Protein AF-A0A523GB88-F1 (afdb_monomer)

Mean predicted aligned error: 4.64 Å

Sequence (138 aa):
MITRDYILRQVQQMVSVLAQVSLKCQAQEYHLARDILAQTIQEITGLDPARIRTLTLDELLSVCGNDSEFSSEIATGLADLLREDGFVQAELGNQETAKESWKRAIWLYEAVSGSGGVVPMDLVQRLSRLTSLLQKGS

Solvent-accessible surface area (backbone atoms only — not comparable to full-atom values): 7403 Å² total; per-residue (Å²): 118,70,66,62,57,49,52,52,49,54,49,53,52,47,54,53,48,53,53,52,33,52,55,26,50,76,69,66,37,38,70,59,26,45,53,53,49,41,53,50,45,24,72,75,59,75,39,54,55,72,56,60,51,67,50,52,71,69,60,50,51,55,59,24,35,59,105,85,50,78,34,35,64,53,26,47,46,50,18,53,51,26,40,50,47,14,51,39,30,41,77,71,67,37,52,68,62,12,47,39,22,34,52,54,16,45,53,30,50,51,50,30,64,72,65,76,50,82,64,65,94,57,46,69,60,53,46,54,52,49,55,51,56,60,63,76,76,116

Foldseek 3Di:
DVVVVVLVVLLVLLVVLLVVLVVCVVVVVLVVSLVSLQVSLCVQQVDGLVVLLVDDLVVNQCSQDDPPDHDLSSLQSQLSSLQSNLVSCVSVVNNVSSLSSLVSSLSSLVVSVVVPDDHDPCSVVSNVVSVVSNVVVD

pLDDT: mean 89.05, std 9.83, range [46.81, 97.19]

Secondary structure (DSSP, 8-state):
-HHHHHHHHHHHHHHHHHHHHHHHHHTT-HHHHHHHHHHHHHHHHSS-HHHHTT--HHHHHHHTEETTEE-HHHHHHHHHHHHHHHHHHHHTT-HHHHHHHHHHHHHHHHHHHHTTS---TTHHHHHHHHHHHHHTT-

Radius of gyration: 14.23 Å; Cα contacts (8 Å, |Δi|>4): 143; chains: 1; bounding box: 34×28×42 Å

Structure (mmCIF, N/CA/C/O backbone):
data_AF-A0A523GB88-F1
#
_entry.id   AF-A0A523GB88-F1
#
loop_
_atom_site.group_PDB
_atom_site.id
_atom_site.type_symbol
_atom_site.label_atom_id
_atom_site.label_alt_id
_atom_site.label_comp_id
_atom_site.label_asym_id
_atom_site.label_entity_id
_atom_site.label_seq_id
_atom_site.pdbx_PDB_ins_code
_atom_site.Cartn_x
_atom_site.Cartn_y
_atom_site.Cartn_z
_atom_site.occupancy
_atom_site.B_iso_or_equiv
_atom_site.auth_seq_id
_atom_site.auth_comp_id
_atom_site.auth_asym_id
_atom_site.auth_atom_id
_atom_site.pdbx_PDB_model_num
ATOM 1 N N . MET A 1 1 ? 2.723 -9.693 -27.220 1.00 52.72 1 MET A N 1
ATOM 2 C CA . MET A 1 1 ? 1.275 -9.897 -26.973 1.00 52.72 1 MET A CA 1
ATOM 3 C C . MET A 1 1 ? 0.991 -10.302 -25.523 1.00 52.72 1 MET A C 1
ATOM 5 O O . MET A 1 1 ? 0.090 -9.734 -24.937 1.00 52.72 1 MET A O 1
ATOM 9 N N . ILE A 1 2 ? 1.809 -11.170 -24.908 1.00 63.22 2 ILE A N 1
ATOM 10 C CA . ILE A 1 2 ? 1.610 -11.687 -23.535 1.00 63.22 2 ILE A CA 1
ATOM 11 C C . ILE A 1 2 ? 1.653 -10.598 -22.436 1.00 63.22 2 ILE A C 1
ATOM 13 O O . ILE A 1 2 ? 0.837 -10.623 -21.521 1.00 63.22 2 ILE A O 1
ATOM 17 N N . THR A 1 3 ? 2.549 -9.608 -22.532 1.00 66.75 3 THR A N 1
ATOM 18 C CA . THR A 1 3 ? 2.743 -8.587 -21.479 1.00 66.75 3 THR A CA 1
ATOM 19 C C . THR A 1 3 ? 1.539 -7.661 -21.293 1.00 66.75 3 THR A C 1
ATOM 21 O O . THR A 1 3 ? 1.173 -7.335 -20.169 1.00 66.75 3 THR A O 1
ATOM 24 N N . ARG A 1 4 ? 0.882 -7.262 -22.389 1.00 73.06 4 ARG A N 1
ATOM 25 C CA . ARG A 1 4 ? -0.278 -6.360 -22.338 1.00 73.06 4 ARG A CA 1
ATOM 26 C C . ARG A 1 4 ? -1.484 -7.033 -21.684 1.00 73.06 4 ARG A C 1
ATOM 28 O O . ARG A 1 4 ? -2.144 -6.421 -20.851 1.00 73.06 4 ARG A O 1
ATOM 35 N N . ASP A 1 5 ? -1.729 -8.296 -22.022 1.00 81.06 5 ASP A N 1
ATOM 36 C CA . ASP A 1 5 ? -2.825 -9.077 -21.442 1.00 81.06 5 ASP A CA 1
ATOM 37 C C . ASP A 1 5 ? -2.585 -9.364 -19.955 1.00 81.06 5 ASP A C 1
ATOM 39 O O . ASP A 1 5 ? -3.523 -9.353 -19.158 1.00 81.06 5 ASP A O 1
ATOM 43 N N . TYR A 1 6 ? -1.323 -9.572 -19.569 1.00 82.50 6 TYR A N 1
ATOM 44 C CA . TYR A 1 6 ? -0.925 -9.713 -18.172 1.00 82.50 6 TYR A CA 1
ATOM 45 C C . TYR A 1 6 ? -1.210 -8.439 -17.364 1.00 82.50 6 TYR A C 1
ATOM 47 O O . TYR A 1 6 ? -1.896 -8.513 -16.347 1.00 82.50 6 TYR A O 1
ATOM 55 N N . ILE A 1 7 ? -0.764 -7.272 -17.846 1.00 81.62 7 ILE A N 1
ATOM 56 C CA . ILE A 1 7 ? -1.004 -5.983 -17.174 1.00 81.62 7 ILE A CA 1
ATOM 57 C C . ILE A 1 7 ? -2.507 -5.708 -17.060 1.00 81.62 7 ILE A C 1
ATOM 59 O O . ILE A 1 7 ? -2.986 -5.351 -15.989 1.00 81.62 7 ILE A O 1
ATOM 63 N N . LEU A 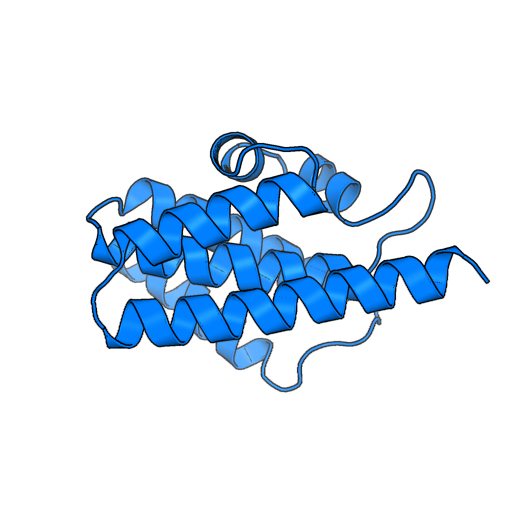1 8 ? -3.279 -5.934 -18.127 1.00 84.31 8 LEU A N 1
ATOM 64 C CA . LEU A 1 8 ? -4.730 -5.733 -18.093 1.00 84.31 8 LEU A CA 1
ATOM 65 C C . LEU A 1 8 ? -5.421 -6.639 -17.068 1.00 84.31 8 LEU A C 1
ATOM 67 O O . LEU A 1 8 ? -6.318 -6.178 -16.364 1.00 84.31 8 LEU A O 1
ATOM 71 N N . ARG A 1 9 ? -4.992 -7.900 -16.942 1.00 86.44 9 ARG A N 1
ATOM 72 C CA . ARG A 1 9 ? -5.527 -8.820 -15.930 1.00 86.44 9 ARG A CA 1
ATOM 73 C C . ARG A 1 9 ? -5.183 -8.365 -14.514 1.00 86.44 9 ARG A C 1
ATOM 75 O O . ARG A 1 9 ? -6.068 -8.357 -13.664 1.00 86.44 9 ARG A O 1
ATOM 82 N N . GLN A 1 10 ? -3.939 -7.947 -14.286 1.00 85.69 10 GLN A N 1
ATOM 83 C CA . GLN A 1 10 ? -3.489 -7.404 -13.003 1.00 85.69 10 GLN A CA 1
ATOM 84 C C . GLN A 1 10 ? -4.312 -6.166 -12.615 1.00 85.69 10 GLN A C 1
ATOM 86 O O . GLN A 1 10 ? -4.854 -6.085 -11.516 1.00 85.69 10 GLN A O 1
ATOM 91 N N . VAL A 1 11 ? -4.509 -5.233 -13.550 1.00 86.12 11 VAL A N 1
ATOM 92 C CA . VAL A 1 11 ? -5.333 -4.035 -13.329 1.00 86.12 11 VAL A CA 1
ATOM 93 C C . VAL A 1 11 ? -6.785 -4.396 -13.018 1.00 86.12 11 VAL A C 1
ATOM 95 O O . VAL A 1 11 ? -7.356 -3.870 -12.065 1.00 86.12 11 VAL A O 1
ATOM 98 N N . GLN A 1 12 ? -7.388 -5.319 -13.771 1.00 87.75 12 GLN A N 1
ATOM 99 C CA . GLN A 1 12 ? -8.759 -5.773 -13.511 1.00 87.75 12 GLN A CA 1
ATOM 100 C C . GLN A 1 12 ? -8.905 -6.416 -12.129 1.00 87.75 12 GLN A C 1
ATOM 102 O O . GLN A 1 12 ? -9.881 -6.141 -11.428 1.00 87.75 12 GLN A O 1
ATOM 107 N N . GLN A 1 13 ? -7.932 -7.233 -11.721 1.00 89.25 13 GLN A N 1
ATOM 108 C CA . GLN A 1 13 ? -7.903 -7.840 -10.396 1.00 89.25 13 GLN A CA 1
ATOM 109 C C . GLN A 1 13 ? -7.843 -6.771 -9.299 1.00 89.25 13 GLN A C 1
ATOM 111 O O . GLN A 1 13 ? -8.674 -6.791 -8.391 1.00 89.25 13 GLN A O 1
ATOM 116 N N . MET A 1 14 ? -6.939 -5.793 -9.418 1.00 91.69 14 MET A N 1
ATOM 117 C CA . MET A 1 14 ? -6.820 -4.686 -8.459 1.00 91.69 14 MET A CA 1
ATOM 118 C C . MET A 1 14 ? -8.121 -3.894 -8.328 1.00 91.69 14 MET A C 1
ATOM 120 O O . MET A 1 14 ? -8.591 -3.654 -7.218 1.00 91.69 14 MET A O 1
ATOM 124 N N . VAL A 1 15 ? -8.751 -3.536 -9.450 1.00 90.50 15 VAL A N 1
ATOM 125 C CA . VAL A 1 15 ? -10.022 -2.796 -9.448 1.00 90.50 15 VAL A CA 1
ATOM 126 C C . VAL A 1 15 ? -11.137 -3.601 -8.775 1.00 90.50 15 VAL A C 1
ATOM 128 O O . VAL A 1 15 ? -11.887 -3.056 -7.964 1.00 90.50 15 VAL A O 1
ATOM 131 N N . SER A 1 16 ? -11.239 -4.902 -9.067 1.00 92.81 16 SER A N 1
ATOM 132 C CA . SER A 1 16 ? -12.227 -5.780 -8.430 1.00 92.81 16 SER A CA 1
ATOM 133 C C . SER A 1 16 ? -12.020 -5.869 -6.917 1.00 92.81 16 SER A C 1
ATOM 135 O O . SER A 1 16 ? -12.983 -5.801 -6.150 1.00 92.81 16 SER A O 1
ATOM 137 N N . VAL A 1 17 ? -10.766 -5.972 -6.478 1.00 94.38 17 VAL A N 1
ATOM 138 C CA . VAL A 1 17 ? -10.407 -6.022 -5.059 1.00 94.38 17 VAL A CA 1
ATOM 139 C C . VAL A 1 17 ? -10.757 -4.718 -4.355 1.00 94.38 17 VAL A C 1
ATOM 141 O O . VAL A 1 17 ? -11.389 -4.755 -3.304 1.00 94.38 17 VAL A O 1
ATOM 144 N N . LEU A 1 18 ? -10.429 -3.567 -4.941 1.00 93.31 18 LEU A N 1
ATOM 145 C CA . LEU A 1 18 ? -10.757 -2.262 -4.360 1.00 93.31 18 LEU A CA 1
ATOM 146 C C . LEU A 1 18 ? -12.271 -2.090 -4.160 1.00 93.31 18 LEU A C 1
ATOM 148 O O . LEU A 1 18 ? -12.705 -1.575 -3.129 1.00 93.31 18 LEU A O 1
ATOM 152 N N . ALA A 1 19 ? -13.088 -2.577 -5.098 1.00 93.94 19 ALA A N 1
ATOM 153 C CA . ALA A 1 19 ? -14.541 -2.577 -4.943 1.00 93.94 19 ALA A CA 1
ATOM 154 C C . ALA A 1 19 ? -14.999 -3.462 -3.767 1.00 93.94 19 ALA A C 1
ATOM 156 O O . ALA A 1 19 ? -15.828 -3.037 -2.962 1.00 93.94 19 ALA A O 1
ATOM 157 N N . GLN A 1 20 ? -14.435 -4.666 -3.626 1.00 94.62 20 GLN A N 1
ATOM 158 C CA . GLN A 1 20 ? -14.739 -5.566 -2.506 1.00 94.62 20 GLN A CA 1
ATOM 159 C C . GLN A 1 20 ? -14.327 -4.963 -1.160 1.00 94.62 20 GLN A C 1
ATOM 161 O O . GLN A 1 20 ? -15.115 -4.964 -0.217 1.00 94.62 20 GLN A O 1
ATOM 166 N N . VAL A 1 21 ? -13.123 -4.396 -1.084 1.00 95.00 21 VAL A N 1
ATOM 167 C CA . VAL A 1 21 ? -12.604 -3.703 0.101 1.00 95.00 21 VAL A CA 1
ATOM 168 C C . VAL A 1 21 ? -13.519 -2.547 0.488 1.00 95.00 21 VAL A C 1
ATOM 170 O O . VAL A 1 21 ? -13.891 -2.436 1.652 1.00 95.00 21 VAL A O 1
ATOM 173 N N . SER A 1 22 ? -13.968 -1.742 -0.480 1.00 93.25 22 SER A N 1
ATOM 174 C CA . SER A 1 22 ? -14.908 -0.647 -0.221 1.00 93.25 22 SER A CA 1
ATOM 175 C C . SER A 1 22 ? -16.208 -1.140 0.422 1.00 93.25 22 SER A C 1
ATOM 177 O O . SER A 1 22 ? -16.651 -0.569 1.419 1.00 93.25 22 SER A O 1
ATOM 179 N N . LEU A 1 23 ? -16.786 -2.235 -0.086 1.00 94.81 23 LEU A N 1
ATOM 180 C CA . LEU A 1 23 ? -17.987 -2.844 0.496 1.00 94.81 23 LEU A CA 1
ATOM 181 C C . LEU A 1 23 ? -17.740 -3.345 1.927 1.00 94.81 23 LEU A C 1
ATOM 183 O O . LEU A 1 23 ? -18.579 -3.143 2.803 1.00 94.81 23 LEU A O 1
ATOM 187 N N . LYS A 1 24 ? -16.580 -3.958 2.188 1.00 96.56 24 LYS A N 1
ATOM 188 C CA . LYS A 1 24 ? -16.195 -4.415 3.532 1.00 96.56 24 LYS A CA 1
ATOM 189 C C . LYS A 1 24 ? -16.013 -3.259 4.509 1.00 96.56 24 LYS A C 1
ATOM 191 O O . LYS A 1 24 ? -16.527 -3.329 5.621 1.00 96.56 24 LYS A O 1
ATOM 196 N N . CYS A 1 25 ? -15.374 -2.172 4.086 1.00 92.19 25 CYS A N 1
ATOM 197 C CA . CYS A 1 25 ? -15.244 -0.961 4.895 1.00 92.19 25 CYS A CA 1
ATOM 198 C C . CYS A 1 25 ? -16.609 -0.330 5.208 1.00 92.19 25 CYS A C 1
ATOM 200 O O . CYS A 1 25 ? -16.841 0.074 6.343 1.00 92.19 25 CYS A O 1
ATOM 202 N N . GLN A 1 26 ? -17.543 -0.297 4.248 1.00 94.25 26 GLN A N 1
ATOM 203 C CA . GLN A 1 26 ? -18.912 0.187 4.489 1.00 94.25 26 GLN A CA 1
ATOM 204 C C . GLN A 1 26 ? -19.658 -0.660 5.530 1.00 94.25 26 GLN A C 1
ATOM 206 O O . GLN A 1 26 ? -20.433 -0.123 6.317 1.00 94.25 26 GLN A O 1
ATOM 211 N N . ALA A 1 27 ? -19.395 -1.967 5.563 1.00 95.75 27 ALA A N 1
ATOM 212 C CA . ALA A 1 27 ? -19.921 -2.886 6.568 1.00 95.75 27 ALA A CA 1
ATOM 213 C C . ALA A 1 27 ? -19.131 -2.879 7.896 1.00 95.75 27 ALA A C 1
ATOM 215 O O . ALA A 1 27 ? -19.444 -3.665 8.785 1.00 95.75 27 ALA A O 1
ATOM 216 N N . GLN A 1 28 ? -18.111 -2.021 8.039 1.00 94.50 28 GLN A N 1
ATOM 217 C CA . GLN A 1 28 ? -17.173 -1.993 9.175 1.00 94.50 28 GLN A CA 1
ATOM 218 C C . GLN A 1 28 ? -16.411 -3.316 9.393 1.00 94.50 28 GLN A C 1
ATOM 220 O O . GLN A 1 28 ? -15.857 -3.579 10.460 1.00 94.50 28 GLN A O 1
ATOM 225 N N . GLU A 1 29 ? -16.320 -4.150 8.357 1.00 97.00 29 GLU A N 1
ATOM 226 C CA . GLU A 1 29 ? -15.615 -5.432 8.363 1.00 97.00 29 GLU A CA 1
ATOM 227 C C . GLU A 1 29 ? -14.119 -5.237 8.046 1.00 97.00 29 GLU A C 1
ATOM 229 O O . GLU A 1 29 ? -13.561 -5.852 7.134 1.00 97.00 29 GLU A O 1
ATOM 234 N N . TYR A 1 30 ? -13.444 -4.360 8.795 1.00 96.12 30 TYR A N 1
ATOM 235 C CA . TYR A 1 30 ? -12.075 -3.919 8.492 1.00 96.12 30 TYR A CA 1
ATOM 236 C C . TYR A 1 30 ? -11.031 -5.041 8.539 1.00 96.12 30 TYR A C 1
ATOM 238 O O . TYR A 1 30 ? -10.079 -5.032 7.762 1.00 96.12 30 TYR A O 1
ATOM 246 N N . HIS A 1 31 ? -11.213 -6.048 9.395 1.00 95.50 31 HIS A N 1
ATOM 247 C CA . HIS A 1 31 ? -10.333 -7.220 9.410 1.00 95.50 31 HIS A CA 1
ATOM 248 C C . HIS A 1 31 ? -10.406 -8.013 8.099 1.00 95.50 31 HIS A C 1
ATOM 250 O O . HIS A 1 31 ? -9.372 -8.395 7.563 1.00 95.50 31 HIS A O 1
ATOM 256 N N . LEU A 1 32 ? -11.607 -8.189 7.538 1.00 96.25 32 LEU A N 1
ATOM 257 C CA . LEU A 1 32 ? -11.778 -8.870 6.253 1.00 96.25 32 LEU A CA 1
ATOM 258 C C . LEU A 1 32 ? -11.230 -8.024 5.101 1.00 96.25 32 LEU A C 1
ATOM 260 O O . LEU A 1 32 ? -10.582 -8.558 4.206 1.00 96.2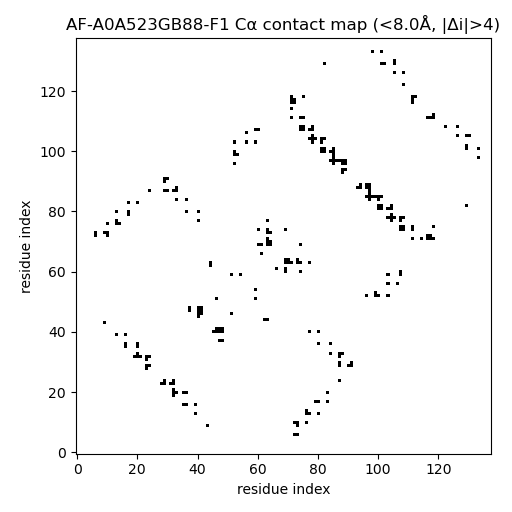5 32 LEU A O 1
ATOM 264 N N . ALA A 1 33 ? -11.444 -6.706 5.144 1.00 96.44 33 ALA A N 1
ATOM 265 C CA . ALA A 1 33 ? -10.850 -5.778 4.184 1.00 96.44 33 ALA A CA 1
ATOM 266 C C . ALA A 1 33 ? -9.314 -5.881 4.177 1.00 96.44 33 ALA A C 1
ATOM 268 O O . ALA A 1 33 ? -8.706 -5.984 3.112 1.00 96.44 33 ALA A O 1
ATOM 269 N N . ARG A 1 34 ? -8.696 -5.926 5.365 1.00 96.69 34 ARG A N 1
ATOM 270 C CA . ARG A 1 34 ? -7.248 -6.097 5.537 1.00 96.69 34 ARG A CA 1
ATOM 271 C C . ARG A 1 34 ? -6.760 -7.408 4.931 1.00 96.69 34 ARG A C 1
ATOM 273 O O . ARG A 1 34 ? -5.764 -7.404 4.219 1.00 96.69 34 ARG A O 1
ATOM 280 N N . ASP A 1 35 ? -7.441 -8.514 5.212 1.00 96.62 35 ASP A N 1
ATOM 281 C CA . ASP A 1 35 ? -6.999 -9.833 4.758 1.00 96.62 35 ASP A CA 1
ATOM 282 C C . ASP A 1 35 ? -7.100 -9.953 3.222 1.00 96.62 35 ASP A C 1
ATOM 284 O O . ASP A 1 35 ? -6.182 -10.460 2.578 1.00 96.62 35 ASP A O 1
ATOM 288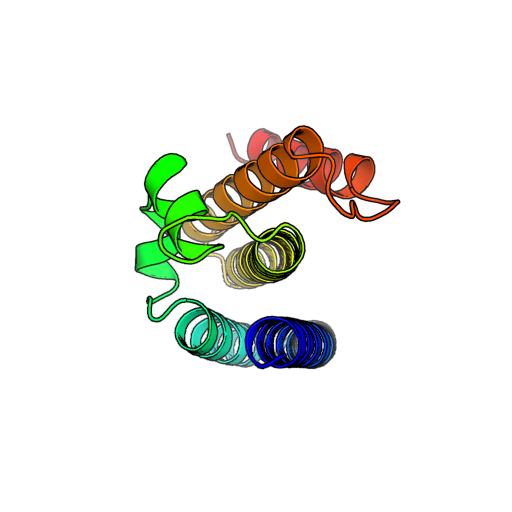 N N . ILE A 1 36 ? -8.153 -9.387 2.616 1.00 96.38 36 ILE A N 1
ATOM 289 C CA . ILE A 1 36 ? -8.305 -9.294 1.153 1.00 96.38 36 ILE A CA 1
ATOM 290 C C . ILE A 1 36 ? -7.182 -8.450 0.529 1.00 96.38 36 ILE A C 1
ATOM 292 O O . ILE A 1 36 ? -6.588 -8.852 -0.477 1.00 96.38 36 ILE A O 1
ATOM 296 N N . LEU A 1 37 ? -6.879 -7.286 1.114 1.00 96.12 37 LEU A N 1
ATOM 297 C CA . LEU A 1 37 ? -5.792 -6.421 0.647 1.00 96.12 37 LEU A CA 1
ATOM 298 C C . LEU A 1 37 ? -4.442 -7.124 0.747 1.00 96.12 37 LEU A C 1
ATOM 300 O O . LEU A 1 37 ? -3.666 -7.083 -0.205 1.00 96.12 37 LEU A O 1
ATOM 304 N N . ALA A 1 38 ? -4.179 -7.793 1.870 1.00 95.38 38 ALA A N 1
ATOM 305 C CA . ALA A 1 38 ? -2.919 -8.479 2.099 1.00 95.38 38 ALA A CA 1
ATOM 306 C C . ALA A 1 38 ? -2.682 -9.590 1.075 1.00 95.38 38 ALA A C 1
ATOM 308 O O . ALA A 1 38 ? -1.625 -9.624 0.444 1.00 95.38 38 ALA A O 1
ATOM 309 N N . GLN A 1 39 ? -3.700 -10.423 0.850 1.00 95.44 39 GLN A N 1
ATOM 310 C CA . GLN A 1 39 ? -3.656 -11.481 -0.152 1.00 95.44 39 GLN A CA 1
ATOM 311 C C . GLN A 1 39 ? -3.414 -10.914 -1.556 1.00 95.44 39 GLN A C 1
ATOM 313 O O . GLN A 1 39 ? -2.549 -11.391 -2.285 1.00 95.44 39 GLN A O 1
ATOM 318 N N . THR A 1 40 ? -4.128 -9.849 -1.919 1.00 94.25 40 THR A N 1
ATOM 319 C CA . THR A 1 40 ? -4.012 -9.241 -3.251 1.00 94.25 40 THR A CA 1
ATOM 320 C C . THR A 1 40 ? -2.633 -8.630 -3.476 1.00 94.25 40 THR A C 1
ATOM 322 O O . THR A 1 40 ? -2.016 -8.860 -4.511 1.00 94.25 40 THR A O 1
ATOM 325 N N . ILE A 1 41 ? -2.111 -7.870 -2.509 1.00 93.81 41 ILE A N 1
ATOM 326 C CA . ILE A 1 41 ? -0.766 -7.287 -2.601 1.00 93.81 41 ILE A CA 1
ATOM 327 C C . ILE A 1 41 ? 0.273 -8.398 -2.785 1.00 93.81 41 ILE A C 1
ATOM 329 O O . ILE A 1 41 ? 1.145 -8.274 -3.647 1.00 93.81 41 ILE A O 1
ATOM 333 N N . GLN A 1 42 ? 0.150 -9.500 -2.043 1.00 94.38 42 GLN A N 1
ATOM 334 C CA . GLN A 1 42 ? 1.051 -10.640 -2.171 1.00 94.38 42 GLN A CA 1
ATOM 335 C C . GLN A 1 42 ? 0.955 -11.327 -3.537 1.00 94.38 42 GLN A C 1
ATOM 337 O O . GLN A 1 42 ? 1.984 -11.674 -4.108 1.00 94.38 42 GLN A O 1
ATOM 342 N N . GLU A 1 43 ? -0.241 -11.499 -4.096 1.00 91.25 43 GLU A N 1
ATOM 343 C CA . GLU A 1 43 ? -0.425 -12.112 -5.419 1.00 91.25 43 GLU A CA 1
ATOM 344 C C . GLU A 1 43 ? 0.171 -11.274 -6.555 1.00 91.25 43 GLU A C 1
ATOM 346 O O . GLU A 1 43 ? 0.715 -11.823 -7.513 1.00 91.25 43 GLU A O 1
ATOM 351 N N . ILE A 1 44 ? 0.089 -9.948 -6.446 1.00 88.62 44 ILE A N 1
ATOM 352 C CA . ILE A 1 44 ? 0.565 -9.025 -7.483 1.00 88.62 44 ILE A CA 1
ATOM 353 C C . ILE A 1 44 ? 2.078 -8.849 -7.409 1.00 88.62 44 ILE A C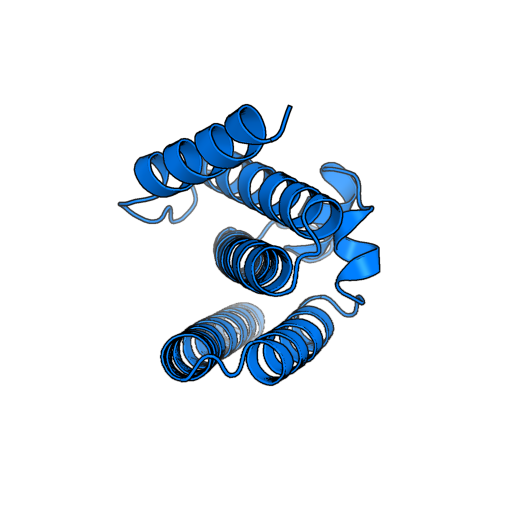 1
ATOM 355 O O . ILE A 1 44 ? 2.755 -8.823 -8.434 1.00 88.62 44 ILE A O 1
ATOM 359 N N . THR A 1 45 ? 2.602 -8.699 -6.193 1.00 89.88 45 THR A N 1
ATOM 360 C CA . THR A 1 45 ? 4.001 -8.313 -5.963 1.00 89.88 45 THR A CA 1
ATOM 361 C C . THR A 1 45 ? 4.905 -9.490 -5.612 1.00 89.88 45 THR A C 1
ATOM 363 O O . THR A 1 45 ? 6.125 -9.357 -5.639 1.00 89.88 45 THR A O 1
ATOM 366 N N . GLY A 1 46 ? 4.332 -10.634 -5.229 1.00 91.44 46 GLY A N 1
ATOM 367 C CA . GLY A 1 46 ? 5.058 -11.747 -4.618 1.00 91.44 46 GLY A CA 1
ATOM 368 C C . GLY A 1 46 ? 5.522 -11.479 -3.180 1.00 91.44 46 GLY A C 1
ATOM 369 O O . GLY A 1 46 ? 6.217 -12.317 -2.605 1.00 91.44 46 GLY A O 1
ATOM 370 N N . LEU A 1 47 ? 5.168 -10.331 -2.587 1.00 92.94 47 LEU A N 1
ATOM 371 C CA . LEU A 1 47 ? 5.666 -9.876 -1.290 1.00 92.94 47 LEU A CA 1
ATOM 372 C C . LEU A 1 47 ? 4.539 -9.656 -0.283 1.00 92.94 47 LEU A C 1
ATOM 374 O O . LEU A 1 47 ? 3.474 -9.138 -0.602 1.00 92.94 47 LEU A O 1
ATOM 378 N N . ASP A 1 48 ? 4.824 -9.974 0.977 1.00 92.81 48 ASP A N 1
ATOM 379 C CA . ASP A 1 48 ? 3.939 -9.619 2.082 1.00 92.81 48 ASP A CA 1
ATOM 380 C C . ASP A 1 48 ? 3.815 -8.079 2.217 1.00 92.81 48 ASP A C 1
ATOM 382 O O . ASP A 1 48 ? 4.822 -7.367 2.084 1.00 92.81 48 ASP A O 1
ATOM 386 N N . PRO A 1 49 ? 2.626 -7.528 2.532 1.00 90.88 49 PRO A N 1
ATOM 387 C CA . PRO A 1 49 ? 2.444 -6.086 2.714 1.00 90.88 49 PRO A CA 1
ATOM 388 C C . PRO A 1 49 ? 3.376 -5.461 3.758 1.00 90.88 49 PRO A C 1
ATOM 390 O O . PRO A 1 49 ? 3.793 -4.311 3.610 1.00 90.88 49 PRO A O 1
ATOM 393 N N . ALA A 1 50 ? 3.739 -6.194 4.816 1.00 92.88 50 ALA A N 1
ATOM 394 C CA . ALA A 1 50 ? 4.707 -5.721 5.797 1.00 92.88 50 ALA A CA 1
ATOM 395 C C . ALA A 1 50 ? 6.087 -5.544 5.168 1.00 92.88 50 ALA A C 1
ATOM 397 O O . ALA A 1 50 ? 6.762 -4.562 5.468 1.00 92.88 50 ALA A O 1
ATOM 398 N N . ARG A 1 51 ? 6.481 -6.425 4.240 1.00 94.88 51 ARG A N 1
ATOM 399 C CA . ARG A 1 51 ? 7.725 -6.254 3.487 1.00 94.88 51 ARG A CA 1
ATOM 400 C C . ARG A 1 51 ? 7.652 -5.028 2.584 1.00 94.88 51 ARG A C 1
ATOM 402 O O . ARG A 1 51 ? 8.578 -4.221 2.639 1.00 94.88 51 ARG A O 1
ATOM 409 N N . ILE A 1 52 ? 6.554 -4.840 1.845 1.00 93.88 52 ILE A N 1
ATOM 410 C CA . ILE A 1 52 ? 6.329 -3.664 0.977 1.00 93.88 52 ILE A CA 1
ATOM 411 C C . ILE A 1 52 ? 6.510 -2.354 1.761 1.00 93.88 52 ILE A C 1
ATOM 413 O O . ILE A 1 52 ? 7.223 -1.452 1.320 1.00 93.88 52 ILE A O 1
ATOM 417 N N . ARG A 1 53 ? 5.943 -2.270 2.971 1.00 93.88 53 ARG A N 1
ATOM 418 C CA . ARG A 1 53 ? 6.076 -1.105 3.863 1.00 93.88 53 ARG A CA 1
ATOM 419 C C . ARG A 1 53 ? 7.501 -0.823 4.338 1.00 93.88 53 ARG A C 1
ATOM 421 O O . ARG A 1 53 ? 7.741 0.253 4.866 1.00 93.88 53 ARG A O 1
ATOM 428 N N . THR A 1 54 ? 8.443 -1.747 4.174 1.00 95.19 54 THR A N 1
ATOM 429 C CA . THR A 1 54 ? 9.857 -1.537 4.541 1.00 95.19 54 THR A CA 1
ATOM 430 C C . THR A 1 54 ? 10.747 -1.216 3.349 1.00 95.19 54 THR A C 1
ATOM 432 O O . THR A 1 54 ? 11.890 -0.817 3.555 1.00 95.19 54 THR A O 1
ATOM 435 N N . LEU A 1 55 ? 10.240 -1.361 2.122 1.00 95.25 55 LEU A N 1
ATOM 436 C CA . LEU A 1 55 ? 11.029 -1.122 0.920 1.00 95.25 55 LEU A CA 1
ATOM 437 C C . LEU A 1 55 ? 11.445 0.345 0.817 1.00 95.25 55 LEU A C 1
ATOM 439 O O . LEU A 1 55 ? 10.716 1.260 1.235 1.00 95.25 55 LEU A O 1
ATOM 443 N N . THR A 1 56 ? 12.627 0.540 0.245 1.00 95.44 56 THR A N 1
ATOM 444 C CA . THR A 1 56 ? 13.087 1.820 -0.292 1.00 95.44 56 THR A CA 1
ATOM 445 C C . THR A 1 56 ? 12.308 2.172 -1.561 1.00 95.44 56 THR A C 1
ATOM 447 O O . THR A 1 56 ? 11.589 1.338 -2.115 1.00 95.44 56 THR A O 1
ATOM 450 N N . LEU A 1 57 ? 12.432 3.418 -2.024 1.00 92.12 57 LEU A N 1
ATOM 451 C CA . LEU A 1 57 ? 11.794 3.854 -3.265 1.00 92.12 57 LEU A CA 1
ATOM 452 C C . LEU A 1 57 ? 12.230 2.980 -4.450 1.00 92.12 57 LEU A C 1
ATOM 454 O O . LEU A 1 57 ? 11.376 2.442 -5.144 1.00 92.12 57 LEU A O 1
ATOM 458 N N . ASP A 1 58 ? 13.535 2.782 -4.636 1.00 91.00 58 ASP A N 1
ATOM 459 C CA . ASP A 1 58 ? 14.071 2.037 -5.782 1.00 91.00 58 ASP A CA 1
ATOM 460 C C . ASP A 1 58 ? 13.626 0.566 -5.780 1.00 91.00 58 ASP A C 1
ATOM 462 O O . ASP A 1 58 ? 13.226 0.026 -6.815 1.00 91.00 58 ASP A O 1
ATOM 466 N N . GLU A 1 59 ? 13.618 -0.078 -4.608 1.00 93.19 59 GLU A N 1
ATOM 467 C CA . GLU A 1 59 ? 13.097 -1.442 -4.459 1.00 93.19 59 GLU A CA 1
ATOM 468 C C . GLU A 1 59 ? 11.600 -1.508 -4.780 1.00 93.19 59 GLU A C 1
ATOM 470 O O . GLU A 1 59 ? 11.157 -2.415 -5.478 1.00 93.19 59 GLU A O 1
ATOM 475 N N . LEU A 1 60 ? 10.814 -0.538 -4.306 1.00 93.62 60 LEU A N 1
ATOM 476 C CA . LEU A 1 60 ? 9.377 -0.486 -4.560 1.00 93.62 60 LEU A CA 1
ATOM 477 C C . LEU A 1 60 ? 9.056 -0.249 -6.043 1.00 93.62 60 LEU A C 1
ATOM 479 O O . LEU A 1 60 ? 8.126 -0.853 -6.576 1.00 93.62 60 LEU A O 1
ATOM 483 N N . LEU A 1 61 ? 9.823 0.603 -6.724 1.00 91.44 61 LEU A N 1
ATOM 484 C CA . LEU A 1 61 ? 9.671 0.824 -8.163 1.00 91.44 61 LEU A CA 1
ATOM 485 C C . LEU A 1 61 ? 10.032 -0.428 -8.962 1.00 91.44 61 LEU A C 1
ATOM 487 O O . LEU A 1 61 ? 9.354 -0.735 -9.941 1.00 91.44 61 LEU A O 1
ATOM 491 N N . SER A 1 6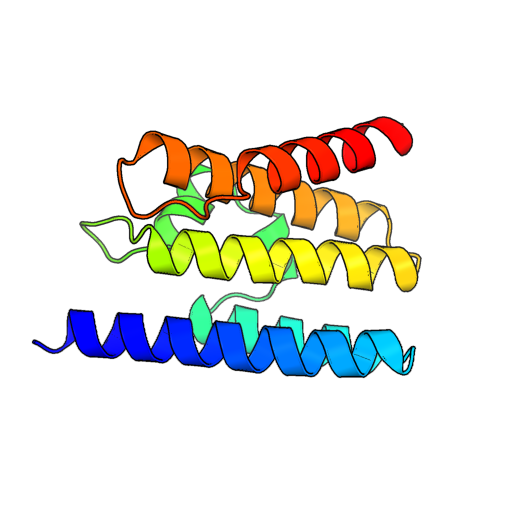2 ? 11.027 -1.189 -8.500 1.00 90.00 62 SER A N 1
ATOM 492 C CA . SER A 1 62 ? 11.413 -2.468 -9.107 1.00 90.00 62 SER A CA 1
ATOM 493 C C . SER A 1 62 ? 10.306 -3.525 -9.003 1.00 90.00 62 SER A C 1
ATOM 495 O O . SER A 1 62 ? 10.189 -4.370 -9.881 1.00 90.00 62 SER A O 1
ATOM 497 N N . VAL A 1 63 ? 9.449 -3.455 -7.976 1.00 90.81 63 VAL A N 1
ATOM 498 C CA . VAL A 1 63 ? 8.262 -4.324 -7.837 1.00 90.81 63 VAL A CA 1
ATOM 499 C C . VAL A 1 63 ? 7.169 -3.987 -8.864 1.00 90.81 63 VAL A C 1
ATOM 501 O O . VAL A 1 63 ? 6.356 -4.840 -9.210 1.00 90.81 63 VAL A O 1
ATOM 504 N N . CYS A 1 64 ? 7.132 -2.754 -9.375 1.00 89.06 64 CYS A N 1
ATOM 505 C CA . CYS A 1 64 ? 6.089 -2.280 -10.292 1.00 89.06 64 CYS A CA 1
ATOM 506 C C . CYS A 1 64 ? 6.419 -2.514 -11.775 1.00 89.06 64 CYS A C 1
ATOM 508 O O . CYS A 1 64 ? 5.822 -1.891 -12.655 1.00 89.06 64 CYS A O 1
ATOM 510 N N . GLY A 1 65 ? 7.378 -3.383 -12.071 1.00 83.62 65 GLY A N 1
ATOM 511 C CA . GLY A 1 65 ? 7.836 -3.668 -13.421 1.00 83.62 65 GLY A CA 1
ATOM 512 C C . GLY A 1 65 ? 8.594 -4.987 -13.489 1.00 83.62 65 GLY A C 1
ATOM 513 O O . GLY A 1 65 ? 8.757 -5.681 -12.492 1.00 83.62 65 GLY A O 1
ATOM 514 N N . ASN A 1 66 ? 9.062 -5.319 -14.687 1.00 69.75 66 ASN A N 1
ATOM 515 C CA . ASN A 1 66 ? 10.027 -6.402 -14.901 1.00 69.75 66 ASN A CA 1
ATOM 516 C C . ASN A 1 66 ? 11.381 -5.780 -15.287 1.00 69.75 66 ASN A C 1
ATOM 518 O O . ASN A 1 66 ? 11.410 -4.582 -15.557 1.00 69.75 66 ASN A O 1
ATOM 522 N N . ASP A 1 67 ? 12.452 -6.587 -15.364 1.00 58.88 67 ASP A N 1
ATOM 523 C CA . ASP A 1 67 ? 13.896 -6.265 -15.53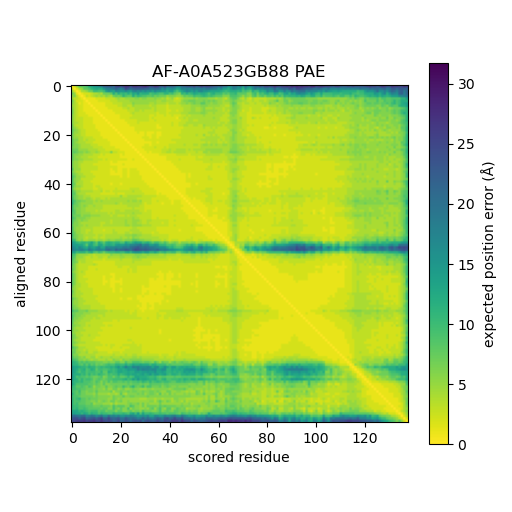9 1.00 58.88 67 ASP A CA 1
ATOM 524 C C . ASP A 1 67 ? 14.320 -5.167 -16.556 1.00 58.88 67 ASP A C 1
ATOM 526 O O . ASP A 1 67 ? 15.510 -4.950 -16.776 1.00 58.88 67 ASP A O 1
ATOM 530 N N . SER A 1 68 ? 13.406 -4.462 -17.221 1.00 60.34 68 SER A N 1
ATOM 531 C CA . SER A 1 68 ? 13.717 -3.342 -18.118 1.00 60.34 68 SER A CA 1
ATOM 532 C C . SER A 1 68 ? 12.653 -2.238 -18.232 1.00 60.34 68 SER A C 1
ATOM 534 O O . SER A 1 68 ? 12.945 -1.234 -18.879 1.00 60.34 68 SER A O 1
ATOM 536 N N . GLU A 1 69 ? 11.461 -2.349 -17.626 1.00 80.75 69 GLU A N 1
ATOM 537 C CA . GLU A 1 69 ? 10.427 -1.312 -17.798 1.00 80.75 69 GLU A CA 1
ATOM 538 C C . GLU A 1 69 ? 9.472 -1.187 -16.601 1.00 80.75 69 GLU A C 1
ATOM 540 O O . GLU A 1 69 ? 8.849 -2.155 -16.159 1.00 80.75 69 GLU A O 1
ATOM 545 N N . PHE A 1 70 ? 9.349 0.043 -16.097 1.00 86.56 70 PHE A N 1
ATOM 546 C CA . PHE A 1 70 ? 8.382 0.438 -15.077 1.00 86.56 70 PHE A CA 1
ATOM 547 C C . PHE A 1 70 ? 6.969 0.479 -15.673 1.00 86.56 70 PHE A C 1
ATOM 549 O O . PHE A 1 70 ? 6.740 1.166 -16.668 1.00 86.56 70 PHE A O 1
ATOM 556 N N . SER A 1 71 ? 6.002 -0.203 -15.051 1.00 89.44 71 SER A N 1
ATOM 557 C CA . SER A 1 71 ? 4.597 -0.121 -15.460 1.00 89.44 71 SER A CA 1
ATOM 558 C C . SER A 1 71 ? 3.849 0.898 -14.609 1.00 89.44 71 SER A C 1
ATOM 560 O O . SER A 1 71 ? 3.555 0.670 -13.433 1.00 89.44 71 SER A O 1
ATOM 562 N N . SER A 1 72 ? 3.472 2.010 -15.244 1.00 89.94 72 SER A N 1
ATOM 563 C CA . SER A 1 72 ? 2.666 3.062 -14.614 1.00 89.94 72 SER A CA 1
ATOM 564 C C . SER A 1 72 ? 1.305 2.552 -14.120 1.00 89.94 72 SER A C 1
ATOM 566 O O . SER A 1 72 ? 0.797 3.004 -13.095 1.00 89.94 72 SER A O 1
ATOM 568 N N . GLU A 1 73 ? 0.736 1.561 -14.802 1.00 89.31 73 GLU A N 1
ATOM 569 C CA . GLU A 1 73 ? -0.546 0.941 -14.490 1.00 89.31 73 GLU A CA 1
ATOM 570 C C . GLU A 1 73 ? -0.461 0.056 -13.244 1.00 89.31 73 GLU A C 1
ATOM 572 O O . GLU A 1 73 ? -1.311 0.163 -12.357 1.00 89.31 73 GLU A O 1
ATOM 577 N N . ILE A 1 74 ? 0.580 -0.782 -13.149 1.00 90.75 74 ILE A N 1
ATOM 578 C CA . ILE A 1 74 ? 0.836 -1.600 -11.955 1.00 90.75 74 ILE A CA 1
ATOM 579 C C . ILE A 1 74 ? 1.154 -0.692 -10.768 1.00 90.75 74 ILE A C 1
ATOM 581 O O . ILE A 1 74 ? 0.566 -0.862 -9.703 1.00 90.75 74 ILE A O 1
ATOM 585 N N . ALA A 1 75 ? 2.015 0.310 -10.959 1.00 92.75 75 ALA A N 1
ATOM 586 C CA . ALA A 1 75 ? 2.357 1.269 -9.914 1.00 92.75 75 ALA A CA 1
ATOM 587 C C . ALA A 1 75 ? 1.129 2.032 -9.401 1.0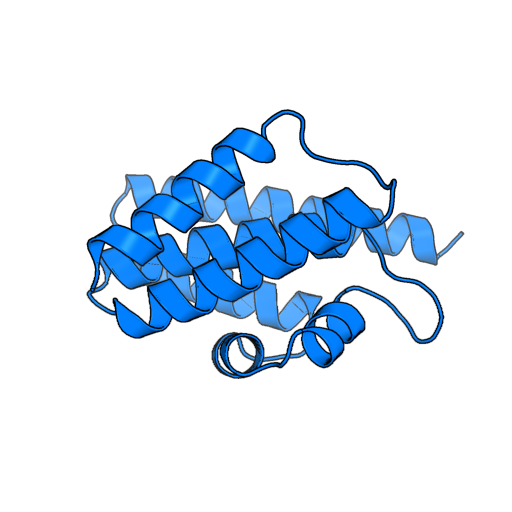0 92.75 75 ALA A C 1
ATOM 589 O O . ALA A 1 75 ? 0.952 2.164 -8.192 1.00 92.75 75 ALA A O 1
ATOM 590 N N . THR A 1 76 ? 0.248 2.485 -10.299 1.00 92.50 76 THR A N 1
ATOM 591 C CA . THR A 1 76 ? -1.005 3.159 -9.925 1.00 92.50 76 THR A CA 1
ATOM 592 C C . THR A 1 76 ? -1.915 2.234 -9.124 1.00 92.50 76 THR A C 1
ATOM 594 O O . THR A 1 76 ? -2.414 2.622 -8.070 1.00 92.50 76 THR A O 1
ATOM 597 N N . GLY A 1 77 ? -2.117 1.003 -9.595 1.00 92.81 77 GLY A N 1
ATOM 598 C CA . GLY A 1 77 ? -2.969 0.047 -8.898 1.00 92.81 77 GLY A CA 1
ATOM 599 C C . GLY A 1 77 ? -2.407 -0.358 -7.531 1.00 92.81 77 GLY A C 1
ATOM 600 O O . GLY A 1 77 ? -3.149 -0.391 -6.549 1.00 92.81 77 GLY A O 1
ATOM 601 N N . LEU A 1 78 ? -1.091 -0.569 -7.424 1.00 94.62 78 LEU A N 1
ATOM 602 C CA . LEU A 1 78 ? -0.430 -0.840 -6.148 1.00 94.62 78 LEU A CA 1
ATOM 603 C C . LEU A 1 78 ? -0.511 0.366 -5.200 1.00 94.62 78 LEU A C 1
ATOM 605 O O . LEU A 1 78 ? -0.744 0.188 -4.005 1.00 94.62 78 LEU A O 1
ATOM 609 N N . ALA A 1 79 ? -0.388 1.592 -5.716 1.00 94.81 79 ALA A N 1
ATOM 610 C CA . ALA A 1 79 ? -0.580 2.807 -4.930 1.00 94.81 79 ALA A CA 1
ATOM 611 C C . ALA A 1 79 ? -2.003 2.901 -4.361 1.00 94.81 79 ALA A C 1
ATOM 613 O O . ALA A 1 79 ? -2.184 3.292 -3.207 1.00 94.81 79 ALA A O 1
ATOM 614 N N . ASP A 1 80 ? -3.018 2.519 -5.138 1.00 95.00 80 ASP A N 1
ATOM 615 C CA . ASP A 1 80 ? -4.402 2.457 -4.668 1.00 95.00 80 ASP A CA 1
ATOM 616 C C . ASP A 1 80 ? -4.608 1.391 -3.586 1.00 95.00 80 ASP A C 1
ATOM 618 O O . ASP A 1 80 ? -5.233 1.680 -2.563 1.00 95.00 80 ASP A O 1
ATOM 622 N N . LEU A 1 81 ? -4.035 0.197 -3.755 1.00 96.12 81 LEU A N 1
ATOM 623 C CA . LEU A 1 81 ? -4.095 -0.858 -2.740 1.00 96.12 81 LEU A CA 1
ATOM 624 C C . LEU A 1 81 ? -3.421 -0.432 -1.432 1.00 96.12 81 LEU A C 1
ATOM 626 O O . LEU A 1 81 ? -3.994 -0.615 -0.362 1.00 96.12 81 LEU A O 1
ATOM 630 N N . LEU A 1 82 ? -2.235 0.179 -1.499 1.00 96.75 82 LEU A N 1
ATOM 631 C CA . LEU A 1 82 ? -1.514 0.664 -0.317 1.00 96.75 82 LEU A CA 1
ATOM 632 C C . LEU A 1 82 ? -2.214 1.852 0.349 1.00 96.75 82 LEU A C 1
ATOM 634 O O . LEU A 1 82 ? -2.188 1.991 1.573 1.00 96.75 82 LEU A O 1
ATOM 638 N N . ARG A 1 83 ? -2.877 2.702 -0.440 1.00 96.75 83 ARG A N 1
ATOM 639 C CA . ARG A 1 83 ? -3.729 3.773 0.080 1.00 96.75 83 ARG A CA 1
ATOM 640 C C . ARG A 1 83 ? -4.875 3.196 0.913 1.00 96.75 83 ARG A C 1
ATOM 642 O O . ARG A 1 83 ? -5.090 3.665 2.032 1.00 96.75 83 ARG A O 1
ATOM 649 N N . GLU A 1 84 ? -5.591 2.207 0.379 1.00 96.81 84 GLU A N 1
ATOM 650 C CA . GLU A 1 84 ? -6.689 1.544 1.093 1.00 96.81 84 GLU A CA 1
ATOM 651 C C . GLU A 1 84 ? -6.196 0.724 2.291 1.00 96.81 84 GLU A C 1
ATOM 653 O O . GLU A 1 84 ? -6.804 0.812 3.354 1.00 96.81 84 GLU A O 1
ATOM 658 N N . ASP A 1 85 ? -5.062 0.019 2.186 1.00 96.88 85 ASP A N 1
ATOM 659 C CA . ASP A 1 85 ? -4.442 -0.655 3.339 1.00 96.88 85 ASP A CA 1
ATOM 660 C C . ASP A 1 85 ? -4.168 0.346 4.452 1.00 96.88 85 ASP A C 1
ATOM 662 O O . ASP A 1 85 ? -4.572 0.117 5.586 1.00 96.88 85 ASP A O 1
ATOM 666 N N . GLY A 1 86 ? -3.595 1.511 4.141 1.00 96.44 86 GLY A N 1
ATOM 667 C CA . GLY A 1 86 ? -3.370 2.515 5.170 1.00 96.44 86 GLY A CA 1
ATOM 668 C C . GLY A 1 86 ? -4.664 3.004 5.839 1.00 96.44 86 GLY A C 1
ATOM 669 O O . GLY A 1 86 ? -4.694 3.169 7.057 1.00 96.44 86 GLY A O 1
ATOM 670 N N . PHE A 1 87 ? -5.760 3.168 5.088 1.00 96.44 87 PHE A N 1
ATOM 671 C CA . PHE A 1 87 ? -7.059 3.512 5.681 1.00 96.44 87 PHE A CA 1
ATOM 672 C C . PHE A 1 87 ? -7.592 2.407 6.589 1.00 96.44 87 PHE A C 1
ATOM 674 O O . PHE A 1 87 ? -7.954 2.680 7.731 1.00 96.44 87 PHE A O 1
ATOM 681 N N . VAL A 1 88 ? -7.576 1.163 6.119 1.00 96.94 88 VAL A N 1
ATOM 682 C CA . VAL A 1 88 ? -8.021 0.006 6.901 1.00 96.94 88 VAL A CA 1
ATOM 683 C C . VAL A 1 88 ? -7.185 -0.156 8.174 1.00 96.94 88 VAL A C 1
ATOM 685 O O . VAL A 1 88 ? -7.733 -0.386 9.247 1.00 96.94 88 VAL A O 1
ATOM 688 N N . GLN A 1 89 ? -5.863 0.011 8.095 1.00 96.88 89 GLN A N 1
ATOM 689 C CA . GLN A 1 89 ? -4.979 -0.072 9.259 1.00 96.88 89 GLN A CA 1
ATOM 690 C C . GLN A 1 89 ? -5.265 1.038 10.275 1.00 96.88 89 GLN A C 1
ATOM 692 O O . GLN A 1 89 ? -5.261 0.772 11.475 1.00 96.88 89 GLN A O 1
ATOM 697 N N . ALA A 1 90 ? -5.553 2.260 9.819 1.00 96.06 90 ALA A N 1
ATOM 698 C CA . ALA A 1 90 ? -5.912 3.364 10.702 1.00 96.06 90 ALA A CA 1
ATOM 699 C C . ALA A 1 90 ? -7.223 3.087 11.461 1.00 96.06 90 ALA A C 1
ATOM 701 O O . ALA A 1 90 ? -7.269 3.301 12.673 1.00 96.06 90 ALA A O 1
ATOM 702 N N . GLU A 1 91 ? -8.243 2.558 10.777 1.00 96.06 91 GLU A N 1
ATOM 703 C CA . GLU A 1 91 ? -9.519 2.145 11.388 1.00 96.06 91 GLU A CA 1
ATOM 704 C C . GLU A 1 91 ? -9.333 1.011 12.409 1.00 96.06 91 GLU A C 1
ATOM 706 O O . GLU A 1 91 ? -10.006 0.968 13.435 1.00 96.06 91 GLU A O 1
ATOM 711 N N . LEU A 1 92 ? -8.359 0.126 12.177 1.00 95.88 92 LEU A N 1
ATOM 712 C CA . LEU A 1 92 ? -7.961 -0.928 13.117 1.00 95.88 92 LEU A CA 1
ATOM 713 C C . LEU A 1 92 ? -7.059 -0.433 14.266 1.00 95.88 92 LEU A C 1
ATOM 715 O O . LEU A 1 92 ? -6.640 -1.236 15.098 1.00 95.88 92 LEU A O 1
ATOM 719 N N . GLY A 1 93 ? -6.741 0.864 14.325 1.00 95.88 93 GLY A N 1
ATOM 720 C CA . GLY A 1 93 ? -5.892 1.464 15.361 1.00 95.88 93 GLY A CA 1
ATOM 721 C C . GLY A 1 93 ? -4.382 1.388 15.094 1.00 95.88 93 GLY A C 1
ATOM 722 O O . GLY A 1 93 ? -3.593 1.910 15.881 1.00 95.88 93 GLY A O 1
ATOM 723 N N . ASN A 1 94 ? -3.955 0.819 13.966 1.00 95.88 94 ASN A N 1
ATOM 724 C CA . ASN A 1 94 ? -2.548 0.632 13.598 1.00 95.88 94 ASN A CA 1
ATOM 725 C C . ASN A 1 94 ? -1.988 1.858 12.855 1.00 95.88 94 ASN A C 1
ATOM 727 O O . ASN A 1 94 ? -1.611 1.788 11.684 1.00 95.88 94 ASN A O 1
ATOM 731 N N . GLN A 1 95 ? -1.930 3.003 13.537 1.00 94.62 95 GLN A N 1
ATOM 732 C CA . GLN A 1 95 ? -1.580 4.294 12.925 1.00 94.62 95 GLN A CA 1
ATOM 733 C C . GLN A 1 95 ? -0.182 4.327 12.290 1.00 94.62 95 GLN A C 1
ATOM 735 O O . GLN A 1 95 ? 0.006 4.928 11.236 1.00 94.62 95 GLN A O 1
ATOM 740 N N . GLU A 1 96 ? 0.808 3.675 12.897 1.00 94.75 96 GLU A N 1
ATOM 741 C CA . GLU A 1 96 ? 2.161 3.613 12.333 1.00 94.75 96 GLU A CA 1
ATOM 742 C C . GLU A 1 96 ? 2.181 2.821 11.020 1.00 94.75 96 GLU A C 1
ATOM 744 O O . GLU A 1 96 ? 2.695 3.292 10.008 1.00 94.75 96 GLU A O 1
ATOM 749 N N . THR A 1 97 ? 1.519 1.661 11.000 1.00 95.44 97 THR A N 1
ATOM 750 C CA . THR A 1 97 ? 1.365 0.852 9.785 1.00 95.44 97 THR A CA 1
ATOM 751 C C . THR A 1 97 ? 0.635 1.627 8.691 1.00 95.44 97 THR A C 1
ATOM 753 O O . THR A 1 97 ? 1.053 1.589 7.535 1.00 95.44 97 THR A O 1
ATOM 756 N N . ALA A 1 98 ? -0.404 2.381 9.061 1.00 96.00 98 ALA A N 1
ATOM 757 C CA . ALA A 1 98 ? -1.146 3.222 8.132 1.00 96.00 98 ALA A CA 1
ATOM 758 C C . ALA A 1 98 ? -0.256 4.264 7.443 1.00 96.00 98 ALA A C 1
ATOM 760 O O . ALA A 1 98 ? -0.268 4.383 6.215 1.00 96.00 98 ALA A O 1
ATOM 761 N N . LYS A 1 99 ? 0.568 4.973 8.224 1.00 95.25 99 LYS A N 1
ATOM 762 C CA . LYS A 1 99 ? 1.507 5.976 7.707 1.00 95.25 99 LYS A CA 1
ATOM 763 C C . LYS A 1 99 ? 2.517 5.368 6.742 1.00 95.25 99 LYS A C 1
ATOM 765 O O . LYS A 1 99 ? 2.742 5.932 5.671 1.00 95.25 99 LYS A O 1
ATOM 770 N N . GLU A 1 100 ? 3.096 4.219 7.084 1.00 96.81 100 GLU A N 1
ATOM 771 C CA . GLU A 1 100 ? 4.081 3.572 6.218 1.00 96.81 100 GLU A CA 1
ATOM 772 C C . GLU A 1 100 ? 3.463 3.123 4.884 1.00 96.81 100 GLU A C 1
ATOM 774 O O . GLU A 1 100 ? 4.103 3.296 3.841 1.00 96.81 100 GLU A O 1
ATOM 779 N N . SER A 1 101 ? 2.216 2.633 4.885 1.00 96.44 101 SER A N 1
ATOM 780 C CA . SER A 1 101 ? 1.478 2.306 3.655 1.00 96.44 101 SER A CA 1
ATOM 781 C C . SER A 1 101 ? 1.173 3.552 2.818 1.00 96.44 101 SER A C 1
ATOM 783 O O . SER A 1 101 ? 1.459 3.577 1.619 1.00 96.44 101 SER A O 1
ATOM 785 N N . TRP A 1 102 ? 0.681 4.631 3.436 1.00 97.19 102 TRP A N 1
ATOM 786 C CA . TRP A 1 102 ? 0.412 5.893 2.735 1.00 97.19 102 TRP A CA 1
ATOM 787 C C . TRP A 1 102 ? 1.668 6.521 2.137 1.00 97.19 102 TRP A C 1
ATOM 789 O O . TRP A 1 102 ? 1.616 7.051 1.029 1.00 97.19 102 TRP A O 1
ATOM 799 N N . LYS A 1 103 ? 2.807 6.425 2.825 1.00 96.50 103 LYS A N 1
ATOM 800 C CA . LYS A 1 103 ? 4.094 6.902 2.315 1.00 96.50 103 LYS A CA 1
ATOM 801 C C . LYS A 1 103 ? 4.489 6.187 1.021 1.00 96.50 103 LYS A C 1
ATOM 803 O O . LYS A 1 103 ? 4.875 6.848 0.061 1.00 96.50 103 LYS A O 1
ATOM 808 N N . ARG A 1 104 ? 4.345 4.857 0.962 1.00 97.19 104 ARG A N 1
ATOM 809 C CA . ARG A 1 104 ? 4.641 4.087 -0.261 1.00 97.19 104 ARG A CA 1
ATOM 810 C C . ARG A 1 104 ? 3.631 4.373 -1.368 1.00 97.19 104 ARG A C 1
ATOM 812 O O . ARG A 1 104 ? 4.025 4.472 -2.525 1.00 97.19 104 ARG A O 1
ATOM 819 N N . ALA A 1 105 ? 2.360 4.579 -1.024 1.00 96.31 105 ALA A N 1
ATOM 820 C CA . ALA A 1 105 ? 1.358 5.012 -1.993 1.00 96.31 105 ALA A CA 1
ATOM 821 C C . ALA A 1 105 ? 1.725 6.367 -2.627 1.00 96.31 105 ALA A C 1
ATOM 823 O O . ALA A 1 105 ? 1.671 6.498 -3.846 1.00 96.31 105 ALA A O 1
ATOM 824 N N . ILE A 1 106 ? 2.153 7.354 -1.825 1.00 95.06 106 ILE A N 1
ATOM 825 C CA . ILE A 1 106 ? 2.625 8.659 -2.323 1.00 95.06 106 ILE A CA 1
ATOM 826 C C . ILE A 1 106 ? 3.800 8.483 -3.284 1.00 95.06 106 ILE A C 1
ATOM 828 O O . ILE A 1 106 ? 3.751 9.002 -4.393 1.00 95.06 106 ILE A O 1
ATOM 832 N N . TRP A 1 107 ? 4.815 7.714 -2.892 1.00 95.19 107 TRP A N 1
ATOM 833 C CA . TRP A 1 107 ? 5.991 7.460 -3.726 1.00 95.19 107 TRP A CA 1
ATOM 834 C C . TRP A 1 107 ? 5.643 6.889 -5.100 1.00 95.19 107 TRP A C 1
ATOM 836 O O . TRP A 1 107 ? 6.166 7.344 -6.116 1.00 95.19 107 TRP A O 1
ATOM 846 N N . LEU A 1 108 ? 4.726 5.922 -5.146 1.00 94.25 108 LEU A N 1
ATOM 847 C CA . LEU A 1 108 ? 4.265 5.341 -6.404 1.00 94.25 108 LEU A CA 1
ATOM 848 C C . LEU A 1 108 ? 3.482 6.349 -7.248 1.00 94.25 108 LEU A C 1
ATOM 850 O O . LEU A 1 108 ? 3.703 6.443 -8.452 1.00 94.25 108 LEU A O 1
ATOM 854 N N . TYR A 1 109 ? 2.610 7.142 -6.628 1.00 93.50 109 TYR A N 1
ATOM 855 C CA . TYR A 1 109 ? 1.879 8.204 -7.318 1.00 93.50 109 TYR A CA 1
ATOM 856 C C . TYR A 1 109 ? 2.800 9.280 -7.906 1.00 93.50 109 TYR A C 1
ATOM 858 O O . TYR A 1 109 ? 2.586 9.724 -9.036 1.00 93.50 109 TYR A O 1
ATOM 866 N N . GLU A 1 110 ? 3.834 9.682 -7.171 1.00 91.56 110 GLU A N 1
ATOM 867 C CA . GLU A 1 110 ? 4.849 10.628 -7.640 1.00 91.56 110 GLU A CA 1
ATOM 868 C C . GLU A 1 110 ? 5.653 10.048 -8.810 1.00 91.56 110 GLU A C 1
ATOM 870 O O . GLU A 1 110 ? 5.837 10.727 -9.822 1.00 91.56 110 GLU A O 1
ATOM 875 N N . ALA A 1 111 ? 6.056 8.778 -8.722 1.00 91.06 111 ALA A N 1
ATOM 876 C CA . ALA A 1 111 ? 6.760 8.093 -9.803 1.00 91.06 111 ALA A CA 1
ATOM 877 C C . ALA A 1 111 ? 5.903 7.973 -11.074 1.00 91.06 111 ALA A C 1
ATOM 879 O O . ALA A 1 111 ? 6.384 8.251 -12.172 1.00 91.06 111 ALA A O 1
ATOM 880 N N . VAL A 1 112 ? 4.614 7.640 -10.935 1.00 90.50 112 VAL A N 1
ATOM 881 C CA . VAL A 1 112 ? 3.662 7.608 -12.056 1.00 90.50 112 VAL A CA 1
ATOM 882 C C . VAL A 1 112 ? 3.548 8.987 -12.707 1.00 90.50 112 VAL A C 1
ATOM 884 O O . VAL A 1 112 ? 3.667 9.088 -13.928 1.00 90.50 112 VAL A O 1
ATOM 887 N N . SER A 1 113 ? 3.409 10.051 -11.910 1.00 87.38 113 SER A N 1
ATOM 888 C CA . SER A 1 113 ? 3.354 11.435 -12.404 1.00 87.38 113 SER A CA 1
ATOM 889 C C . SER A 1 113 ? 4.613 11.830 -13.192 1.00 87.38 113 SER A C 1
ATOM 891 O O . SER A 1 113 ? 4.520 12.462 -14.242 1.00 87.38 113 SER A O 1
ATOM 893 N N . GLY A 1 114 ? 5.795 11.417 -12.719 1.00 84.75 114 GLY A N 1
ATOM 894 C CA . GLY A 1 114 ? 7.077 11.690 -13.376 1.00 84.75 114 GLY A CA 1
ATOM 895 C C . GLY A 1 114 ? 7.360 10.836 -14.618 1.00 84.75 114 GLY A C 1
ATOM 896 O O . GLY A 1 114 ? 8.156 11.239 -15.462 1.00 84.75 114 GLY A O 1
ATOM 897 N N . SER A 1 115 ? 6.708 9.677 -14.754 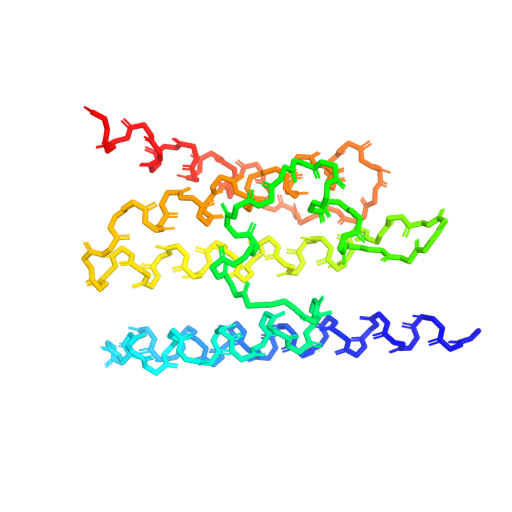1.00 82.50 115 SER A N 1
ATOM 898 C CA . SER A 1 115 ? 6.959 8.717 -15.841 1.00 82.50 115 SER A CA 1
ATOM 899 C C . SER A 1 115 ? 6.342 9.100 -17.195 1.00 82.50 115 SER A C 1
ATOM 901 O O . SER A 1 115 ? 6.655 8.476 -18.206 1.00 82.50 115 SER A O 1
ATOM 903 N N . GLY A 1 116 ? 5.449 10.099 -17.236 1.00 70.56 116 GLY A N 1
ATOM 904 C CA . GLY A 1 116 ? 4.693 10.459 -18.445 1.00 70.56 116 GLY A CA 1
ATOM 905 C C . GLY A 1 116 ? 3.637 9.424 -18.867 1.00 70.56 116 GLY A C 1
ATOM 906 O O . GLY A 1 116 ? 3.075 9.541 -19.957 1.00 70.56 116 GLY A O 1
ATOM 907 N N . GLY A 1 117 ? 3.380 8.416 -18.024 1.00 70.12 117 GLY A N 1
ATOM 908 C CA . GLY A 1 117 ? 2.371 7.376 -18.229 1.00 70.12 117 GLY A CA 1
ATOM 909 C C . GLY A 1 117 ? 0.935 7.841 -17.970 1.00 70.12 117 GLY A C 1
ATOM 910 O O . GLY A 1 117 ? 0.652 9.029 -17.804 1.00 70.12 117 GLY A O 1
ATOM 911 N N . VAL A 1 118 ? -0.005 6.892 -17.937 1.00 69.19 118 VAL A N 1
ATOM 912 C CA . VAL A 1 118 ? -1.419 7.196 -17.673 1.00 69.19 118 VAL A CA 1
ATOM 913 C C . VAL A 1 118 ? -1.594 7.547 -16.199 1.00 69.19 118 VAL A C 1
ATOM 915 O O . VAL A 1 118 ? -1.446 6.700 -15.322 1.00 69.19 118 VAL A O 1
ATOM 918 N N . VAL A 1 119 ? -1.938 8.805 -15.932 1.00 74.75 119 VAL A N 1
ATOM 919 C CA . VAL A 1 119 ? -2.150 9.321 -14.578 1.00 74.75 119 VAL A CA 1
ATOM 920 C C . VAL A 1 119 ? -3.651 9.428 -14.278 1.00 74.75 119 VAL A C 1
ATOM 922 O O . VAL A 1 119 ? -4.395 9.961 -15.109 1.00 74.75 119 VAL A O 1
ATOM 925 N N . PRO A 1 120 ? -4.130 8.990 -13.097 1.00 76.88 120 PRO A N 1
ATOM 926 C CA . PRO A 1 120 ? -5.499 9.262 -12.666 1.00 76.88 120 PRO A CA 1
ATOM 927 C C . PRO A 1 120 ? -5.798 10.768 -12.646 1.00 76.88 120 PRO A C 1
ATOM 929 O O . PRO A 1 120 ? -5.023 11.553 -12.100 1.00 76.88 120 PRO A O 1
ATOM 932 N N . MET A 1 121 ? -6.946 11.186 -13.189 1.00 77.44 121 MET A N 1
ATOM 933 C CA . MET A 1 121 ? -7.328 12.610 -13.237 1.00 77.44 121 MET A CA 1
ATOM 934 C C . MET A 1 121 ? -7.401 13.267 -11.847 1.00 77.44 121 MET A C 1
ATOM 936 O O . MET A 1 121 ? -7.228 14.476 -11.718 1.00 77.44 121 MET A O 1
ATOM 940 N N . ASP A 1 122 ? -7.642 12.479 -10.801 1.00 84.69 122 ASP A N 1
ATOM 941 C CA . ASP A 1 122 ? -7.746 12.912 -9.410 1.00 84.69 122 ASP A CA 1
ATOM 942 C C . ASP A 1 122 ? -6.435 12.754 -8.612 1.00 84.69 122 ASP A C 1
ATOM 944 O O . ASP A 1 122 ? -6.437 12.952 -7.395 1.00 84.69 122 ASP A O 1
ATOM 948 N N . LEU A 1 123 ? -5.299 12.452 -9.262 1.00 84.75 123 LEU A N 1
ATOM 949 C CA . LEU A 1 123 ? -4.012 12.193 -8.596 1.00 84.75 123 LEU A CA 1
ATOM 950 C C . LEU A 1 123 ? -3.625 13.291 -7.593 1.00 84.75 123 LEU A C 1
ATOM 952 O O . LEU A 1 123 ? -3.254 12.999 -6.456 1.00 84.75 123 LEU A O 1
ATOM 956 N N . VAL A 1 124 ? -3.747 14.560 -7.990 1.00 84.12 124 VAL A N 1
ATOM 957 C CA . VAL A 1 124 ? -3.395 15.712 -7.141 1.00 84.12 124 VAL A CA 1
ATOM 958 C C . VAL A 1 124 ? -4.222 15.727 -5.854 1.00 84.12 124 VAL A C 1
ATOM 960 O O . VAL A 1 124 ? -3.704 16.031 -4.777 1.00 84.12 124 VAL A O 1
ATOM 963 N N . GLN A 1 125 ? -5.502 15.362 -5.941 1.00 86.50 125 GLN A N 1
ATOM 964 C CA . GLN A 1 125 ? -6.397 15.300 -4.786 1.00 86.50 125 GLN A CA 1
ATOM 965 C C . GLN A 1 125 ? -6.018 14.130 -3.871 1.00 86.50 125 GLN A C 1
ATOM 967 O O . GLN A 1 125 ? -5.979 14.297 -2.649 1.00 86.50 125 GLN A O 1
ATOM 972 N N . ARG A 1 126 ? -5.672 12.969 -4.448 1.00 86.94 126 ARG A N 1
ATOM 973 C CA . ARG A 1 126 ? -5.198 11.792 -3.698 1.00 86.94 126 ARG A CA 1
ATOM 974 C C . ARG A 1 126 ? -3.917 12.088 -2.924 1.00 86.94 126 ARG A C 1
ATOM 976 O O . ARG A 1 126 ? -3.874 11.838 -1.721 1.00 86.94 126 ARG A O 1
ATOM 983 N N . LEU A 1 127 ? -2.917 12.668 -3.588 1.00 87.06 127 LEU A N 1
ATOM 984 C CA . LEU A 1 127 ? -1.653 13.073 -2.968 1.00 87.06 127 LEU A CA 1
ATOM 985 C C . LEU A 1 127 ? -1.887 14.081 -1.843 1.00 87.06 127 LEU A C 1
ATOM 987 O O . LEU A 1 127 ? -1.447 13.862 -0.719 1.00 87.06 127 LEU A O 1
ATOM 991 N N . SER A 1 128 ? -2.659 15.138 -2.109 1.00 85.56 128 SER A N 1
ATOM 992 C CA . SER A 1 128 ? -2.971 16.167 -1.107 1.00 85.56 128 SER A CA 1
ATOM 993 C C . SER A 1 128 ? -3.638 15.572 0.137 1.00 85.56 128 SER A C 1
ATOM 995 O O . SER A 1 128 ? -3.274 15.906 1.268 1.00 85.56 128 SER A O 1
ATOM 997 N N . ARG A 1 129 ? -4.582 14.639 -0.055 1.00 89.31 129 ARG A N 1
ATOM 998 C CA . ARG A 1 129 ? -5.244 13.927 1.043 1.00 89.31 129 ARG A CA 1
ATOM 999 C C . ARG A 1 129 ? -4.245 13.107 1.856 1.00 89.31 129 ARG A C 1
ATOM 1001 O O . ARG A 1 129 ? -4.224 13.252 3.077 1.00 89.31 129 ARG A O 1
ATOM 1008 N N . LEU A 1 130 ? -3.417 12.288 1.209 1.00 89.06 130 LEU A N 1
ATOM 1009 C CA . LEU A 1 130 ? -2.434 11.442 1.892 1.00 89.06 130 LEU A CA 1
ATOM 1010 C C . LEU A 1 130 ? -1.397 12.264 2.665 1.00 89.06 130 LEU A C 1
ATOM 1012 O O . LEU A 1 130 ? -1.152 11.993 3.839 1.00 89.06 130 LEU A O 1
ATOM 1016 N N . THR A 1 131 ? -0.864 13.326 2.063 1.00 87.50 131 THR A N 1
ATOM 1017 C CA . THR A 1 131 ? 0.087 14.226 2.728 1.00 87.50 131 THR A CA 1
ATOM 1018 C C . THR A 1 131 ? -0.529 14.882 3.964 1.00 87.50 131 THR A C 1
ATOM 1020 O O . THR A 1 131 ? 0.113 14.950 5.012 1.00 87.50 131 THR A O 1
ATOM 1023 N N . SER A 1 132 ? -1.799 15.298 3.894 1.00 87.81 132 SER A N 1
ATOM 1024 C CA . SER A 1 132 ? -2.494 15.872 5.054 1.00 87.81 132 SER A CA 1
ATOM 1025 C C . SER A 1 132 ? -2.668 14.873 6.207 1.00 87.81 132 SER A C 1
ATOM 1027 O O . SER A 1 132 ? -2.587 15.255 7.373 1.00 87.81 132 SER A O 1
ATOM 1029 N N . LEU A 1 133 ? -2.878 13.589 5.897 1.00 87.19 133 LEU A N 1
ATOM 1030 C CA . LEU A 1 133 ? -3.021 12.527 6.895 1.00 87.19 133 LEU A CA 1
ATOM 1031 C C . LEU A 1 133 ? -1.693 12.233 7.593 1.00 87.19 133 LEU A C 1
ATOM 1033 O O . LEU A 1 133 ? -1.671 12.052 8.808 1.00 87.19 133 LEU A O 1
ATOM 1037 N N . LEU A 1 134 ? -0.583 12.262 6.850 1.00 85.75 134 LEU A N 1
ATOM 1038 C CA . LEU A 1 134 ? 0.754 12.119 7.426 1.00 85.75 134 LEU A CA 1
ATOM 1039 C C . LEU A 1 134 ? 1.110 13.282 8.365 1.00 85.75 134 LEU A C 1
ATOM 1041 O O . LEU A 1 134 ? 1.749 13.058 9.388 1.00 85.75 134 LEU A O 1
ATOM 1045 N N . GLN A 1 135 ? 0.668 14.505 8.056 1.00 81.56 135 GLN A N 1
ATOM 1046 C CA . GLN A 1 135 ? 0.935 15.693 8.877 1.00 81.56 135 GLN A CA 1
ATOM 1047 C C . GLN A 1 135 ? 0.105 15.757 10.167 1.00 81.56 135 GLN A C 1
ATOM 1049 O O . GLN A 1 135 ? 0.582 16.282 11.165 1.00 81.56 135 GLN A O 1
ATOM 1054 N N . LYS A 1 136 ? -1.126 15.229 10.171 1.00 67.19 136 LYS A N 1
ATOM 1055 C CA . LYS A 1 136 ? -2.032 15.275 11.338 1.00 67.19 136 LYS A CA 1
ATOM 1056 C C . LYS A 1 136 ? -1.686 14.287 12.458 1.00 67.19 136 LYS A C 1
ATOM 1058 O O . LYS A 1 136 ? -2.316 14.336 13.508 1.00 67.19 136 LYS A O 1
ATOM 1063 N 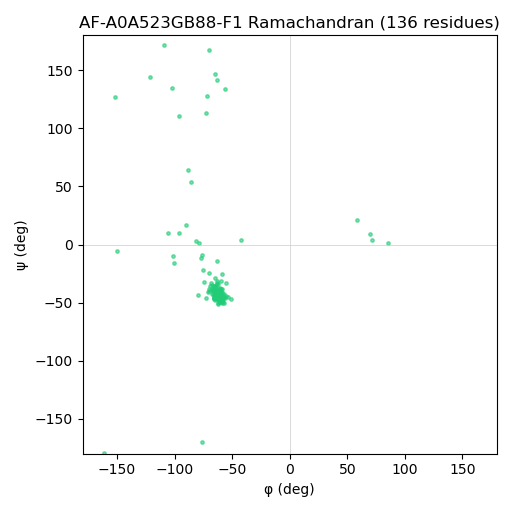N . GLY A 1 137 ? -0.744 13.375 12.227 1.00 54.91 137 GLY A N 1
ATOM 1064 C CA . GLY A 1 137 ? -0.359 12.338 13.187 1.00 54.91 137 GLY A CA 1
ATOM 1065 C C . GLY A 1 137 ? 0.989 12.557 13.879 1.00 54.91 137 GLY A C 1
ATOM 1066 O O . GLY A 1 137 ? 1.472 11.597 14.482 1.00 54.91 137 GLY A O 1
ATOM 1067 N N . SER A 1 138 ? 1.618 13.726 13.728 1.00 46.81 138 SER A N 1
ATOM 1068 C CA . SER A 1 138 ? 2.854 14.131 14.425 1.00 46.81 138 SER A CA 1
ATOM 1069 C C . SER A 1 138 ? 2.533 15.086 15.566 1.00 46.81 138 SER A C 1
ATOM 1071 O O . SER A 1 138 ? 3.243 15.011 16.588 1.00 46.81 138 SER A O 1
#

Nearest PDB structures (foldseek):
  7nfx-assembly1_u  TM=5.304E-01  e=8.124E-02  Homo sapiens
  8bbe-assembly1_D  TM=7.996E-01  e=6.505E+00  Homo sapiens
  6gx9-assembly1_A  TM=3.472E-01  e=6.261E-01  Homo sapiens
  8bbg-assembly1_D  TM=2.606E-01  e=6.505E+00  Homo sapiens